Protein AF-A0A523MTB7-F1 (afdb_monomer)

Foldseek 3Di:
DVVVVVLVVCVVVVHQAAEEAPVVVVVCPVPDHPHHYYHDDDDDDDPPCPVVVCVVPVVPD

Mean predicted aligned error: 5.61 Å

Nearest PDB structures (foldseek):
  2pfs-assembly1_A-2  TM=6.655E-01  e=5.999E+00  Nitrosomonas europaea ATCC 19718
  2q5c-assembly1_A  TM=4.603E-01  e=3.195E+00  Clostridium acetobutylicum ATCC 824
  7ywk-assembly2_B  TM=5.058E-01  e=5.594E+00  Brevibacillus parabrevis
  8rz8-assembly1_A  TM=3.642E-01  e=5.594E+00  Homo sapiens

pLDDT: mean 90.84, std 9.13, range [51.75, 97.31]

Solvent-accessible surface area (backbone atoms only — not comparable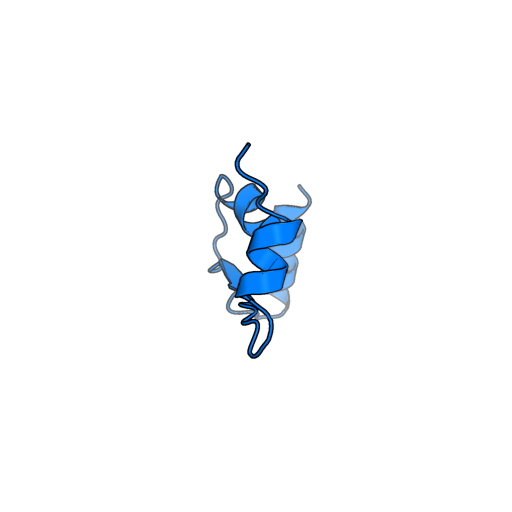 to full-atom values): 4020 Å² total; per-residue (Å²): 111,70,67,58,53,51,50,50,50,38,53,73,73,65,50,81,58,47,78,44,46,52,78,57,45,69,74,44,70,89,55,92,65,96,51,57,76,46,58,57,80,84,86,85,79,73,91,72,61,49,70,59,49,47,60,74,71,60,65,82,124

Sequence (61 aa):
EELQAIENRARQSGAKLIVTTEKDAVKLQEHAFGLPVYAVRITLEILEGQDEWERHLLDRA

Structure (mmCIF, N/CA/C/O backbone):
data_AF-A0A523MTB7-F1
#
_entry.id   AF-A0A523MTB7-F1
#
loop_
_atom_site.group_PDB
_atom_site.id
_atom_site.type_symbol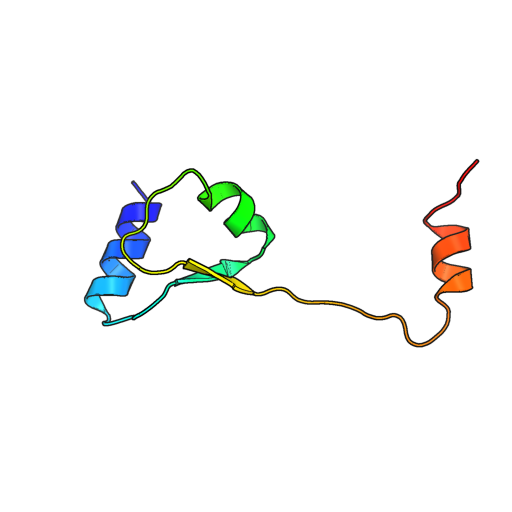
_atom_site.label_atom_id
_atom_site.label_alt_id
_atom_site.label_comp_id
_atom_site.label_asym_id
_atom_site.label_entity_id
_atom_site.label_seq_id
_atom_site.pdbx_PDB_ins_code
_atom_site.Cartn_x
_atom_site.Cartn_y
_atom_site.Cartn_z
_atom_site.occupancy
_atom_site.B_iso_or_equiv
_atom_site.auth_seq_id
_atom_site.auth_comp_id
_atom_site.auth_asym_id
_atom_site.auth_atom_id
_atom_site.pdbx_PDB_model_num
ATOM 1 N N . GLU A 1 1 ? -0.225 11.122 18.897 1.00 64.38 1 GLU A N 1
ATOM 2 C CA . GLU A 1 1 ? -1.448 11.959 18.878 1.00 64.38 1 GLU A CA 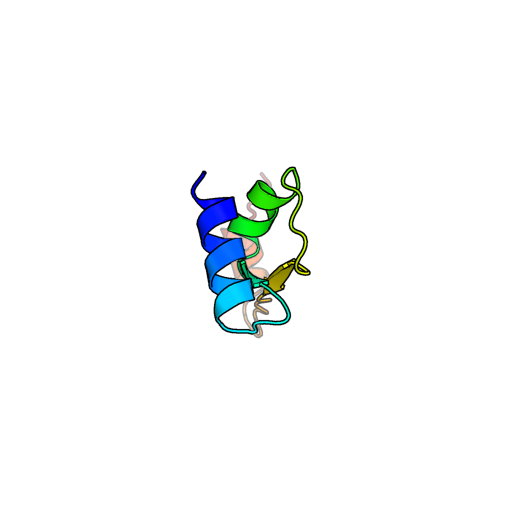1
ATOM 3 C C . GLU A 1 1 ? -2.068 12.059 17.481 1.00 64.38 1 GLU A C 1
ATOM 5 O O . GLU A 1 1 ? -3.221 11.672 17.323 1.00 64.38 1 GLU A O 1
ATOM 10 N N . GLU A 1 2 ? -1.324 12.462 16.444 1.00 88.50 2 GLU A N 1
ATOM 11 C CA . GLU A 1 2 ? -1.879 12.601 15.080 1.00 88.50 2 GLU A CA 1
ATOM 12 C C . GLU A 1 2 ? -2.425 11.299 14.465 1.00 88.50 2 GLU A C 1
ATOM 14 O O . GLU A 1 2 ? -3.514 11.296 13.893 1.00 88.50 2 GLU A O 1
ATOM 19 N N . LEU A 1 3 ? -1.717 10.173 14.611 1.00 90.38 3 LEU A N 1
ATOM 20 C CA . LEU A 1 3 ? -2.147 8.887 14.039 1.00 90.38 3 LEU A CA 1
ATOM 21 C C . LEU A 1 3 ? -3.457 8.381 14.651 1.00 90.38 3 LEU A C 1
ATOM 23 O O . LEU A 1 3 ? -4.324 7.870 13.945 1.00 90.38 3 LEU A O 1
ATOM 27 N N . GLN A 1 4 ? -3.649 8.622 15.945 1.00 91.25 4 GLN A N 1
ATOM 28 C CA . GLN A 1 4 ? -4.891 8.289 16.629 1.00 91.25 4 GLN A CA 1
ATOM 29 C C . GLN A 1 4 ? -6.041 9.202 16.180 1.00 91.25 4 GLN A C 1
ATOM 31 O O . GLN A 1 4 ? -7.170 8.745 16.020 1.00 91.25 4 GLN A O 1
ATOM 36 N N . ALA A 1 5 ? -5.761 10.477 15.887 1.00 93.94 5 ALA A N 1
ATOM 37 C CA . ALA A 1 5 ? -6.743 11.379 15.287 1.00 93.94 5 ALA A CA 1
ATOM 38 C C . ALA A 1 5 ? -7.120 10.970 13.850 1.00 93.94 5 ALA A C 1
ATOM 40 O O . ALA A 1 5 ? -8.275 11.122 13.445 1.00 93.94 5 ALA A O 1
ATOM 41 N N . ILE A 1 6 ? -6.178 10.438 13.065 1.00 92.81 6 ILE A N 1
ATOM 42 C CA . ILE A 1 6 ? -6.464 9.856 11.743 1.00 92.81 6 ILE A CA 1
ATOM 43 C C . ILE A 1 6 ? -7.380 8.638 11.888 1.00 92.81 6 ILE A C 1
ATOM 45 O O . ILE A 1 6 ? -8.413 8.579 11.221 1.00 92.81 6 ILE A O 1
ATOM 49 N N . GLU A 1 7 ? -7.059 7.715 12.795 1.00 93.88 7 GLU A N 1
ATOM 50 C CA . GLU A 1 7 ? -7.876 6.522 13.013 1.00 93.88 7 GLU A CA 1
ATOM 51 C C . GLU A 1 7 ? -9.288 6.868 13.505 1.00 93.88 7 GLU A C 1
ATOM 53 O O . GLU A 1 7 ? -10.273 6.341 12.987 1.00 93.88 7 GLU A O 1
ATOM 58 N N . ASN A 1 8 ? -9.408 7.797 14.454 1.00 95.31 8 ASN A N 1
ATOM 59 C CA . ASN A 1 8 ? -10.704 8.236 14.964 1.00 95.31 8 ASN A CA 1
ATOM 60 C C . ASN A 1 8 ? -11.573 8.833 13.852 1.00 95.31 8 ASN A C 1
ATOM 62 O O . ASN A 1 8 ? -12.748 8.484 13.749 1.00 95.31 8 ASN A O 1
ATOM 66 N N . ARG A 1 9 ? -10.997 9.670 12.979 1.00 96.31 9 ARG A N 1
ATOM 67 C CA . ARG A 1 9 ? -11.714 10.219 11.817 1.00 96.31 9 ARG A CA 1
ATOM 68 C C . ARG A 1 9 ? -12.141 9.129 10.836 1.00 96.31 9 ARG A C 1
ATOM 70 O O . ARG A 1 9 ? -13.272 9.164 10.363 1.00 96.31 9 ARG A O 1
ATOM 77 N N . ALA A 1 10 ? -11.278 8.147 10.570 1.00 95.50 10 ALA A N 1
ATOM 78 C CA . ALA A 1 10 ? -11.605 7.016 9.702 1.00 95.50 10 ALA A CA 1
ATOM 79 C C . ALA A 1 10 ? -12.758 6.173 10.274 1.00 95.50 10 ALA A C 1
ATOM 81 O 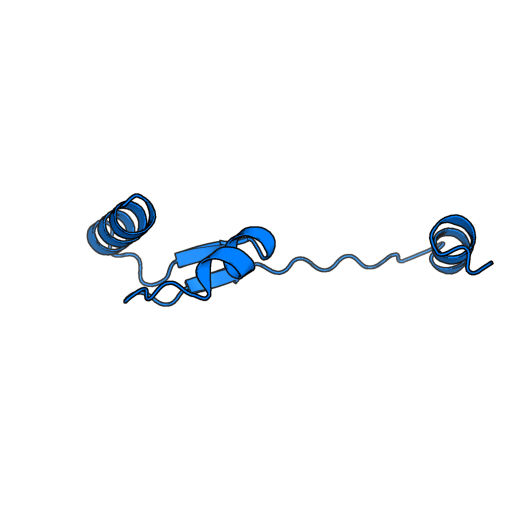O . ALA A 1 10 ? -13.701 5.829 9.564 1.00 95.50 10 ALA A O 1
ATOM 82 N N . ARG A 1 11 ? -12.745 5.891 11.581 1.00 95.44 11 ARG A N 1
ATOM 83 C CA . ARG A 1 11 ? -13.849 5.177 12.238 1.00 95.44 11 ARG A CA 1
ATOM 84 C C . ARG A 1 11 ? -15.149 5.982 12.206 1.00 95.44 11 ARG A C 1
ATOM 86 O O . ARG A 1 11 ? -16.197 5.418 11.904 1.00 95.44 11 ARG A O 1
ATOM 93 N N . GLN A 1 12 ? -15.087 7.286 12.482 1.00 97.31 12 GLN A N 1
ATOM 94 C CA . GLN A 1 12 ? -16.254 8.179 12.476 1.00 97.31 12 GLN A CA 1
ATOM 95 C C . GLN A 1 12 ? -16.893 8.313 11.090 1.00 97.31 12 GLN A C 1
ATOM 97 O O . GLN A 1 12 ? -18.111 8.434 10.996 1.00 97.31 12 GLN A O 1
ATOM 102 N N . SER A 1 13 ? -16.103 8.241 10.017 1.00 96.62 13 SER A N 1
ATOM 103 C CA . SER A 1 13 ? -16.624 8.229 8.646 1.00 96.62 13 SER A CA 1
ATOM 104 C C . SER A 1 13 ? -17.166 6.864 8.204 1.00 96.62 13 SER A C 1
ATOM 106 O O . SER A 1 13 ? -17.664 6.734 7.087 1.00 96.62 13 SER A O 1
ATOM 108 N N . GLY A 1 14 ? -17.079 5.837 9.056 1.00 97.31 14 GLY A N 1
ATOM 109 C CA . GLY A 1 14 ? -17.500 4.475 8.736 1.00 97.31 14 GLY A CA 1
ATOM 110 C C . GLY A 1 14 ? -16.506 3.700 7.865 1.00 97.31 14 GLY A C 1
ATOM 111 O O . GLY A 1 14 ? -16.861 2.629 7.358 1.00 97.31 14 GLY A O 1
ATOM 112 N N . ALA A 1 15 ? -15.276 4.200 7.701 1.00 97.12 15 ALA A N 1
ATOM 113 C CA . ALA A 1 15 ? -14.235 3.507 6.953 1.00 97.12 15 ALA A CA 1
ATOM 114 C C . ALA A 1 15 ? -13.928 2.137 7.575 1.00 97.12 15 ALA A C 1
ATOM 116 O O . ALA A 1 15 ? -13.942 1.955 8.795 1.00 97.12 15 ALA A O 1
ATOM 117 N N . LYS A 1 16 ? -13.655 1.153 6.715 1.00 97.06 16 LYS A N 1
ATOM 118 C CA . LYS A 1 16 ? -13.373 -0.234 7.123 1.00 97.06 16 LYS A CA 1
ATOM 119 C C . LYS A 1 16 ? -11.888 -0.565 7.165 1.00 97.06 16 LYS A C 1
ATOM 121 O O . LYS A 1 16 ? -11.519 -1.584 7.731 1.00 97.06 16 LYS A O 1
ATOM 126 N N . LEU A 1 17 ? -11.063 0.282 6.561 1.00 96.75 17 LEU A N 1
ATOM 127 C CA . LEU A 1 17 ? -9.619 0.133 6.474 1.00 96.75 17 LEU A CA 1
ATOM 128 C C . LEU A 1 17 ? -8.970 1.498 6.238 1.00 96.75 17 LEU A C 1
ATOM 130 O O . LEU A 1 17 ? -9.638 2.454 5.834 1.00 96.75 17 LEU A O 1
ATOM 134 N N . ILE A 1 18 ? -7.668 1.566 6.478 1.00 95.75 18 ILE A N 1
ATOM 135 C CA . ILE A 1 18 ? -6.809 2.703 6.154 1.00 95.75 18 ILE A CA 1
ATOM 136 C C . ILE A 1 18 ? -5.866 2.256 5.040 1.00 95.75 18 ILE A C 1
ATOM 138 O O . ILE A 1 18 ? -5.292 1.171 5.104 1.00 95.75 18 ILE A O 1
ATOM 142 N N . VAL A 1 19 ? -5.700 3.094 4.020 1.00 96.25 19 VAL A N 1
ATOM 143 C CA . VAL A 1 19 ? -4.726 2.876 2.947 1.00 96.25 19 VAL A CA 1
ATOM 144 C C . VAL A 1 19 ? -3.650 3.946 3.030 1.00 96.25 19 VAL A C 1
ATOM 146 O O . VAL A 1 19 ? -3.958 5.118 3.241 1.00 96.25 19 VAL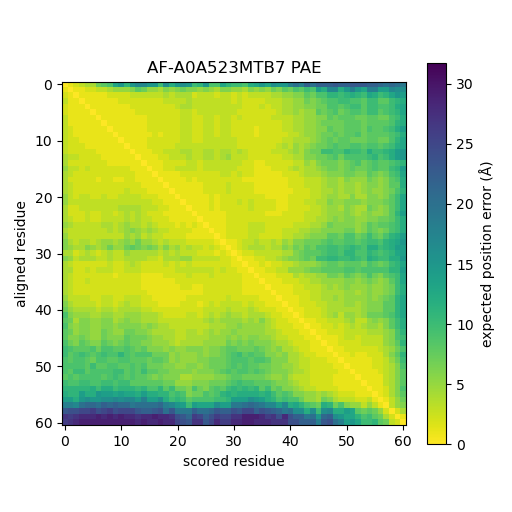 A O 1
ATOM 149 N N . THR A 1 20 ? -2.394 3.550 2.859 1.00 95.44 20 THR A N 1
ATOM 150 C CA . THR A 1 20 ? -1.240 4.452 2.881 1.00 95.44 20 THR A CA 1
ATOM 151 C C . THR A 1 20 ? -0.216 4.089 1.802 1.00 95.44 20 THR A C 1
ATOM 153 O O . THR A 1 20 ? -0.396 3.127 1.054 1.00 95.44 20 THR A O 1
ATOM 156 N N . THR A 1 21 ? 0.857 4.868 1.693 1.00 95.44 21 THR A N 1
ATOM 157 C CA . THR A 1 21 ? 1.991 4.577 0.801 1.00 95.44 21 THR A CA 1
ATOM 158 C C . THR A 1 21 ? 2.954 3.581 1.448 1.00 95.44 21 THR A C 1
ATOM 160 O O . THR A 1 21 ? 3.057 3.538 2.674 1.00 95.44 21 THR A O 1
ATOM 163 N N . GLU A 1 22 ? 3.722 2.822 0.659 1.00 94.88 22 GLU A N 1
ATOM 164 C CA . GLU A 1 22 ? 4.766 1.925 1.199 1.00 94.88 22 GLU A CA 1
ATOM 165 C C . GLU A 1 22 ? 5.756 2.657 2.114 1.00 94.88 22 GLU A C 1
ATOM 167 O O . GLU A 1 22 ? 6.082 2.175 3.196 1.00 94.88 22 GLU A O 1
ATOM 172 N N . LYS A 1 23 ? 6.171 3.865 1.721 1.00 93.81 23 LYS A N 1
ATOM 173 C CA . LYS A 1 23 ? 7.090 4.708 2.497 1.00 93.81 23 LYS A CA 1
ATOM 174 C C . LYS A 1 23 ? 6.547 5.010 3.896 1.00 93.81 23 LYS A C 1
ATOM 176 O O . LYS A 1 23 ? 7.292 4.941 4.871 1.00 93.81 23 LYS A O 1
ATOM 181 N N . ASP A 1 24 ? 5.271 5.373 4.003 1.00 93.50 24 ASP A N 1
ATOM 182 C CA . ASP A 1 24 ? 4.666 5.670 5.303 1.00 93.50 24 ASP A CA 1
ATOM 183 C C . ASP A 1 24 ? 4.360 4.384 6.080 1.00 93.50 24 ASP A C 1
ATOM 185 O O . ASP A 1 24 ? 4.556 4.360 7.291 1.00 93.50 24 ASP A O 1
ATOM 189 N N . ALA A 1 25 ? 3.995 3.289 5.406 1.00 93.56 25 ALA A N 1
ATOM 190 C CA . ALA A 1 25 ? 3.752 1.995 6.044 1.00 93.56 25 ALA A CA 1
ATOM 191 C C . ALA A 1 25 ? 4.954 1.488 6.858 1.00 93.56 25 ALA A C 1
ATOM 193 O O . ALA A 1 25 ? 4.743 0.970 7.952 1.00 93.56 25 ALA A O 1
ATOM 194 N N . VAL A 1 26 ? 6.192 1.709 6.391 1.00 92.12 26 VAL A N 1
ATOM 195 C CA . VAL A 1 26 ? 7.422 1.382 7.148 1.00 92.12 26 VAL A CA 1
ATOM 196 C C . VAL A 1 26 ? 7.427 2.053 8.524 1.00 92.12 26 VAL A C 1
ATOM 198 O O . VAL A 1 26 ? 7.802 1.438 9.515 1.00 92.12 26 VAL A O 1
ATOM 201 N N . LYS A 1 27 ? 6.960 3.302 8.608 1.00 89.81 27 LYS A N 1
ATOM 202 C CA . LYS A 1 27 ? 6.920 4.070 9.861 1.00 89.81 27 LYS A CA 1
ATOM 203 C C . LYS A 1 27 ? 5.752 3.678 10.766 1.00 89.81 27 LYS A C 1
ATOM 205 O O . LYS A 1 27 ? 5.792 3.943 11.961 1.00 89.81 27 LYS A O 1
ATOM 210 N N . LEU A 1 28 ? 4.702 3.083 10.201 1.00 91.19 28 LEU A N 1
ATOM 211 C CA . LEU A 1 28 ? 3.480 2.722 10.920 1.00 91.19 28 LEU A CA 1
ATOM 212 C C . LEU A 1 28 ? 3.524 1.321 11.544 1.00 91.19 28 LEU A C 1
ATOM 214 O O . LEU A 1 28 ? 2.631 0.999 12.320 1.00 91.19 28 LEU A O 1
ATOM 218 N N . GLN A 1 29 ? 4.535 0.497 11.242 1.00 86.81 29 GLN A N 1
ATOM 219 C CA . GLN A 1 29 ? 4.607 -0.895 11.716 1.00 86.81 29 GLN A CA 1
ATOM 220 C C . GLN A 1 29 ? 4.621 -1.027 13.243 1.00 86.81 29 GLN A C 1
ATOM 222 O O . GLN A 1 29 ? 4.091 -1.992 13.784 1.00 86.81 29 GLN A O 1
ATOM 227 N N . GLU A 1 30 ? 5.201 -0.053 13.942 1.00 87.25 30 GLU A N 1
ATOM 228 C CA . GLU A 1 30 ? 5.282 -0.054 15.407 1.00 87.25 30 GLU A CA 1
ATOM 229 C C . GLU A 1 30 ? 3.999 0.459 16.078 1.00 87.25 30 GLU A C 1
ATOM 231 O O . GLU A 1 30 ? 3.902 0.492 17.304 1.00 87.25 30 GLU A O 1
ATOM 236 N N . HIS A 1 31 ? 3.016 0.906 15.294 1.00 90.00 31 HIS A N 1
ATOM 237 C CA . HIS A 1 31 ? 1.792 1.506 15.805 1.00 90.00 31 HIS A CA 1
ATOM 238 C C . HIS A 1 31 ? 0.618 0.542 15.683 1.00 90.00 31 HIS A C 1
ATOM 240 O O . HIS A 1 31 ? 0.321 0.004 14.618 1.00 90.00 31 HIS A O 1
ATOM 246 N N . ALA A 1 32 ? -0.095 0.365 16.792 1.00 89.69 32 ALA A N 1
ATOM 247 C CA . ALA A 1 32 ? -1.321 -0.411 16.810 1.00 89.69 32 ALA A CA 1
ATOM 248 C C . ALA A 1 32 ? -2.489 0.439 16.297 1.00 89.69 32 ALA A C 1
ATOM 250 O O . ALA A 1 32 ? -2.848 1.448 16.903 1.00 89.69 32 ALA A O 1
ATOM 251 N N . PHE A 1 33 ? -3.102 -0.013 15.207 1.00 92.94 33 PHE A N 1
ATOM 252 C CA . PHE A 1 33 ? -4.375 0.491 14.704 1.00 92.94 33 PHE A CA 1
ATOM 253 C C . PHE A 1 33 ? -5.443 -0.568 14.963 1.00 92.94 33 PHE A C 1
ATOM 255 O O . PHE A 1 33 ? -5.193 -1.762 14.801 1.00 92.94 33 PHE A O 1
ATOM 262 N N . GLY A 1 34 ? -6.647 -0.160 15.347 1.00 93.44 34 GLY A N 1
ATOM 263 C CA . GLY A 1 34 ? -7.786 -1.079 15.410 1.00 93.44 34 GLY A CA 1
ATOM 264 C C . GLY A 1 34 ? -8.592 -1.163 14.112 1.00 93.44 34 GLY A C 1
ATOM 265 O O . GLY A 1 34 ? -9.496 -1.990 14.025 1.00 93.44 34 GLY A O 1
ATOM 266 N N . LEU A 1 35 ? -8.274 -0.348 13.101 1.00 94.50 35 LEU A N 1
ATOM 267 C CA . LEU A 1 35 ? -8.654 -0.614 11.712 1.00 94.50 35 LEU A CA 1
ATOM 268 C C . LEU A 1 35 ? -7.495 -1.303 10.972 1.00 94.50 35 LEU A C 1
ATOM 270 O O . LEU A 1 35 ? -6.343 -0.934 11.199 1.00 94.50 35 LEU A O 1
ATOM 274 N N . PRO A 1 36 ? -7.772 -2.241 10.046 1.00 95.56 36 PRO A N 1
ATOM 275 C CA . PRO A 1 36 ? -6.755 -2.774 9.146 1.00 95.56 36 PRO A CA 1
ATOM 276 C C . PRO A 1 36 ? -6.066 -1.653 8.360 1.00 95.56 36 PRO A C 1
ATOM 278 O O . PRO A 1 36 ? -6.740 -0.788 7.794 1.00 95.56 36 PRO A O 1
ATOM 281 N N . VAL A 1 37 ? -4.735 -1.691 8.296 1.00 95.25 37 VAL A N 1
ATOM 282 C CA . VAL A 1 37 ? -3.921 -0.748 7.519 1.00 95.25 37 VAL A CA 1
ATOM 283 C C . VAL A 1 37 ? -3.258 -1.495 6.369 1.00 95.25 37 VAL A C 1
ATOM 285 O O . VAL A 1 37 ? -2.575 -2.493 6.586 1.00 95.25 37 VAL A O 1
ATOM 288 N N . TYR A 1 38 ? -3.442 -0.998 5.149 1.00 96.19 38 TYR 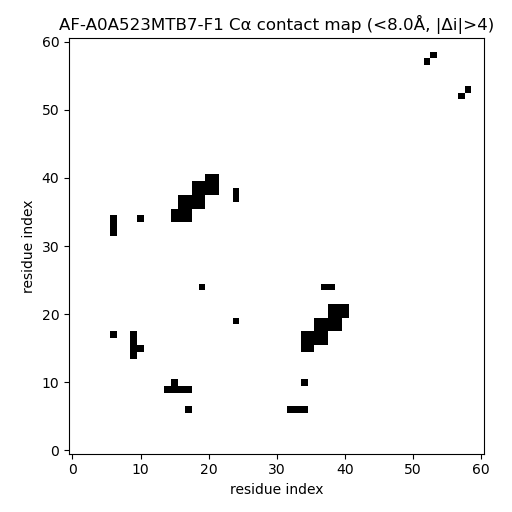A N 1
ATOM 289 C CA . TYR A 1 38 ? -2.823 -1.53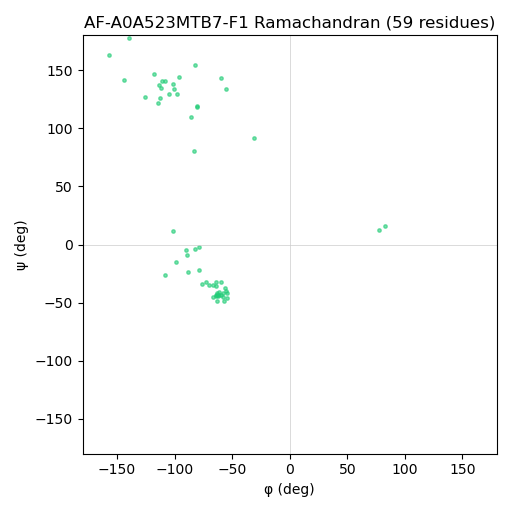5 3.941 1.00 96.19 38 TYR A CA 1
ATOM 290 C C . TYR A 1 38 ? -1.920 -0.493 3.288 1.00 96.19 38 TYR A C 1
ATOM 292 O O . TYR A 1 38 ? -2.215 0.703 3.299 1.00 96.19 38 TYR A O 1
ATOM 300 N N . ALA A 1 39 ? -0.837 -0.956 2.673 1.00 96.56 39 ALA A N 1
ATOM 301 C CA . ALA A 1 39 ? 0.012 -0.130 1.829 1.00 96.56 39 ALA A CA 1
ATOM 302 C C . ALA A 1 39 ? -0.320 -0.381 0.355 1.00 96.56 39 ALA A C 1
ATOM 304 O O . ALA A 1 39 ? -0.424 -1.532 -0.071 1.00 96.56 39 ALA A O 1
ATOM 305 N N . VAL A 1 40 ? -0.456 0.686 -0.429 1.00 96.50 40 VAL A N 1
ATOM 306 C CA . VAL A 1 40 ? -0.492 0.582 -1.891 1.00 96.50 40 VAL A CA 1
ATOM 307 C C . VAL A 1 40 ? 0.936 0.471 -2.390 1.00 96.50 40 VAL A C 1
ATOM 309 O O . VAL A 1 40 ? 1.734 1.390 -2.199 1.00 96.50 40 VAL A O 1
ATOM 312 N N . ARG A 1 41 ? 1.222 -0.656 -3.042 1.00 94.62 41 ARG A N 1
ATOM 313 C CA . ARG A 1 41 ? 2.477 -0.921 -3.737 1.00 94.62 41 ARG A CA 1
ATOM 314 C C . ARG A 1 41 ? 2.313 -0.647 -5.221 1.00 94.62 41 ARG A C 1
ATOM 316 O O . ARG A 1 41 ? 1.377 -1.149 -5.843 1.00 94.62 41 ARG A O 1
ATOM 323 N N . ILE A 1 42 ? 3.236 0.131 -5.771 1.00 93.06 42 ILE A N 1
ATOM 324 C CA . ILE A 1 42 ? 3.303 0.419 -7.203 1.00 93.06 42 ILE A CA 1
ATOM 325 C C . ILE A 1 42 ? 4.592 -0.201 -7.725 1.00 93.06 42 ILE A C 1
ATOM 327 O O . ILE A 1 42 ? 5.678 0.119 -7.250 1.00 93.06 42 ILE A O 1
ATOM 331 N N . THR A 1 43 ? 4.463 -1.091 -8.703 1.00 92.06 43 THR A N 1
ATOM 332 C CA . THR A 1 43 ? 5.601 -1.696 -9.395 1.00 92.06 43 THR A CA 1
ATOM 333 C C . THR A 1 43 ? 5.783 -1.006 -10.737 1.00 92.06 43 THR A C 1
ATOM 335 O O . THR A 1 43 ? 4.803 -0.738 -11.431 1.00 92.06 43 THR A O 1
ATOM 338 N N . LEU A 1 44 ? 7.034 -0.729 -11.095 1.00 91.69 44 LEU A N 1
ATOM 339 C CA . LEU A 1 44 ? 7.406 -0.251 -12.419 1.00 91.69 44 LEU A CA 1
ATOM 340 C C . LEU A 1 44 ? 8.196 -1.346 -13.130 1.00 91.69 44 LEU A C 1
ATOM 342 O O . LEU A 1 44 ? 9.023 -2.014 -12.511 1.00 91.69 44 LEU A O 1
ATOM 346 N N . GLU A 1 45 ? 7.937 -1.498 -14.421 1.00 93.06 45 GLU A N 1
ATOM 347 C CA . GLU A 1 45 ? 8.646 -2.417 -15.304 1.00 93.06 45 GLU A CA 1
ATOM 348 C C . GLU A 1 45 ? 9.168 -1.623 -16.503 1.00 93.06 45 GLU A C 1
ATOM 350 O O . GLU A 1 45 ? 8.415 -0.881 -17.141 1.00 93.06 45 GLU A O 1
ATOM 355 N N . ILE A 1 46 ? 10.467 -1.740 -16.779 1.00 93.12 46 ILE A N 1
ATOM 356 C CA . ILE A 1 46 ? 11.082 -1.138 -17.961 1.00 93.12 46 ILE A CA 1
ATOM 357 C C . ILE A 1 46 ? 10.898 -2.126 -19.113 1.00 93.12 46 ILE A C 1
ATOM 359 O O . ILE A 1 46 ? 11.506 -3.191 -19.124 1.00 93.12 46 ILE A O 1
ATOM 363 N N . LEU A 1 47 ? 10.044 -1.774 -20.075 1.00 95.31 47 LEU A N 1
ATOM 364 C CA . LEU A 1 47 ? 9.721 -2.654 -21.204 1.00 95.31 47 LEU A CA 1
ATOM 365 C C . LEU A 1 47 ? 10.873 -2.761 -22.214 1.00 95.31 47 LEU A C 1
ATOM 367 O O . LEU A 1 47 ? 11.059 -3.802 -22.835 1.00 95.31 47 LEU A O 1
ATOM 371 N N . GLU A 1 48 ? 11.649 -1.687 -22.372 1.00 95.56 48 GLU A N 1
ATOM 372 C CA . GLU A 1 48 ? 12.777 -1.603 -23.300 1.00 95.56 48 GLU A CA 1
ATOM 373 C C . GLU A 1 48 ? 13.908 -0.772 -22.686 1.00 95.56 48 GLU A C 1
ATOM 375 O O . GLU A 1 48 ? 13.662 0.244 -22.037 1.00 95.56 48 GLU A O 1
ATOM 380 N N . GLY A 1 49 ? 15.158 -1.183 -22.915 1.00 93.19 49 GLY A N 1
ATOM 381 C CA . GLY A 1 49 ? 16.332 -0.463 -22.411 1.00 93.19 49 GLY A CA 1
ATOM 382 C C . GLY A 1 49 ? 16.714 -0.775 -20.960 1.00 93.19 49 GLY A C 1
ATOM 383 O O . GLY A 1 49 ? 17.506 -0.031 -20.388 1.00 93.19 49 GLY A O 1
ATOM 384 N N . GLN A 1 50 ? 16.206 -1.868 -20.376 1.00 92.56 50 GLN A N 1
ATOM 385 C CA . GLN A 1 50 ? 16.616 -2.351 -19.047 1.00 92.56 50 GLN A CA 1
ATOM 386 C C . GLN A 1 50 ? 18.140 -2.559 -18.971 1.00 92.56 50 GLN A C 1
ATOM 388 O O . GLN A 1 50 ? 18.768 -2.067 -18.042 1.00 92.56 50 GLN A O 1
ATOM 393 N N . ASP A 1 51 ? 18.751 -3.197 -19.976 1.00 91.19 51 ASP A N 1
ATOM 394 C CA . ASP A 1 51 ? 20.201 -3.460 -19.999 1.00 91.19 51 ASP A CA 1
ATOM 395 C C . ASP A 1 51 ? 21.035 -2.165 -19.991 1.00 91.19 51 ASP A C 1
ATOM 397 O O . ASP A 1 51 ? 22.049 -2.056 -19.301 1.00 91.19 51 ASP A O 1
ATOM 401 N N . GLU A 1 52 ? 20.595 -1.154 -20.749 1.00 92.00 52 GLU A N 1
ATOM 402 C CA . GLU A 1 52 ? 21.218 0.174 -20.773 1.00 92.00 52 GLU A CA 1
ATOM 403 C C . GLU A 1 52 ? 21.039 0.885 -19.426 1.00 92.00 52 GLU A C 1
ATOM 405 O O . GLU A 1 52 ? 21.999 1.432 -18.881 1.00 92.00 52 GLU A O 1
ATOM 410 N N . TRP A 1 53 ? 19.828 0.843 -18.864 1.00 90.62 53 TRP A N 1
ATOM 411 C CA . TRP A 1 53 ? 19.513 1.396 -17.547 1.00 90.62 53 TRP A CA 1
ATOM 412 C C . TRP A 1 53 ? 20.405 0.792 -16.456 1.00 90.62 53 TRP A C 1
ATOM 414 O O . TRP A 1 53 ? 21.019 1.529 -15.685 1.00 90.62 53 TRP A O 1
ATOM 424 N N . GLU A 1 54 ? 20.539 -0.534 -16.425 1.00 90.62 54 GLU A N 1
ATOM 425 C CA . GLU A 1 54 ? 21.387 -1.239 -15.463 1.00 90.62 54 GLU A CA 1
ATOM 426 C C . GLU A 1 54 ? 22.866 -0.887 -15.637 1.00 90.62 54 GLU A C 1
ATOM 428 O O . GLU A 1 54 ? 23.532 -0.590 -14.643 1.00 90.62 54 GLU A O 1
ATOM 433 N N . ARG A 1 55 ? 23.366 -0.839 -16.880 1.00 90.94 55 ARG A N 1
ATOM 434 C CA . ARG A 1 55 ? 24.761 -0.474 -17.164 1.00 90.94 55 ARG A CA 1
ATOM 435 C C . ARG A 1 55 ? 25.128 0.908 -16.623 1.00 90.94 55 ARG A C 1
ATOM 437 O O . ARG A 1 55 ? 26.223 1.065 -16.098 1.00 90.94 55 ARG A O 1
ATOM 444 N N . HIS A 1 56 ? 24.247 1.901 -16.759 1.00 89.19 56 HIS A N 1
ATOM 445 C CA . HIS A 1 56 ? 24.557 3.286 -16.369 1.00 89.19 56 HIS A CA 1
ATOM 446 C C . HIS A 1 56 ? 24.234 3.615 -14.907 1.00 89.19 56 HIS A C 1
ATOM 448 O O . HIS A 1 56 ? 24.803 4.560 -14.367 1.00 89.19 56 HIS A O 1
ATOM 454 N N . LEU A 1 57 ? 23.311 2.891 -14.263 1.00 85.38 57 LEU A N 1
ATOM 455 C CA . LEU A 1 57 ? 22.843 3.229 -12.908 1.00 85.38 57 LEU A CA 1
ATOM 456 C C . LEU A 1 57 ? 23.320 2.284 -11.815 1.00 85.38 57 LEU A C 1
ATOM 458 O O . LEU A 1 57 ? 23.392 2.697 -10.659 1.00 85.38 57 LEU A O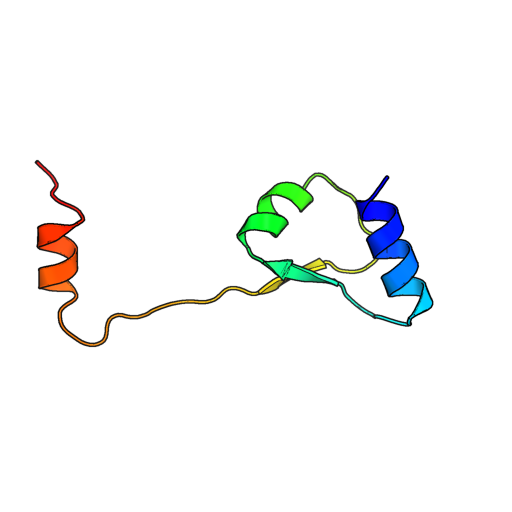 1
ATOM 462 N N . LEU A 1 58 ? 23.613 1.028 -12.148 1.00 78.81 58 LEU A N 1
ATOM 463 C CA . LEU A 1 58 ? 24.057 0.035 -11.169 1.00 78.81 58 LEU A CA 1
ATOM 464 C C . LEU A 1 58 ? 25.564 -0.192 -11.203 1.00 78.81 58 LEU A C 1
ATOM 466 O O . LEU A 1 58 ? 25.995 -1.160 -10.581 1.00 78.81 58 LEU A O 1
ATOM 470 N N . ASP A 1 59 ? 26.311 0.669 -11.909 1.00 62.75 59 ASP A N 1
ATOM 471 C CA . ASP A 1 59 ? 27.744 0.581 -12.209 1.00 62.75 59 ASP A CA 1
ATOM 472 C C . ASP A 1 59 ? 28.512 -0.125 -11.076 1.00 62.75 59 ASP A C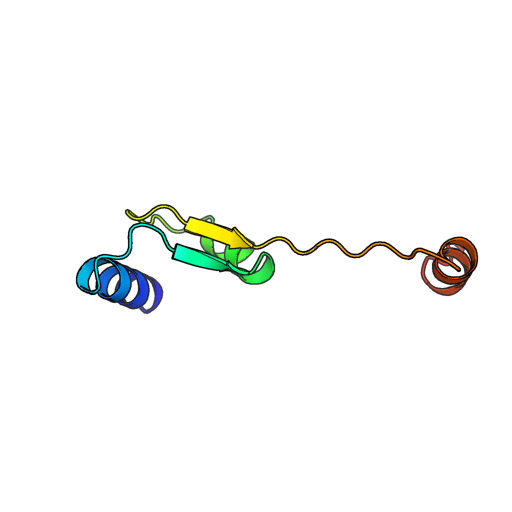 1
ATOM 474 O O . ASP A 1 59 ? 28.885 0.461 -10.056 1.00 62.75 59 ASP A O 1
ATOM 478 N N . ARG A 1 60 ? 28.650 -1.450 -11.220 1.00 57.22 60 ARG A N 1
ATOM 479 C CA . ARG A 1 60 ? 29.431 -2.296 -10.322 1.00 57.22 60 ARG A CA 1
ATOM 480 C C . ARG A 1 60 ? 30.869 -2.181 -10.796 1.00 57.22 60 ARG A C 1
ATOM 482 O O . ARG A 1 60 ? 31.336 -3.040 -11.543 1.00 57.22 60 ARG A O 1
ATOM 489 N N . ALA A 1 61 ? 31.526 -1.099 -10.394 1.00 51.75 61 ALA A N 1
ATOM 490 C CA . ALA A 1 61 ? 32.980 -1.080 -10.306 1.00 51.75 61 ALA A CA 1
ATOM 491 C C . ALA A 1 61 ? 33.446 -2.005 -9.170 1.00 51.75 61 ALA A C 1
ATOM 493 O O . ALA A 1 61 ? 32.791 -2.008 -8.099 1.00 51.75 61 ALA A O 1
#

Radius of gyration: 18.48 Å; Cα contacts (8 Å, |Δi|>4): 39; chains: 1; bounding box: 50×16×42 Å

Secondary structure (DSSP, 8-state):
-HHHHHHHHHHHTT-S-EEEEHHHHHHHTTS--SS-EEEEP-----SS-HHHHHHHHS---